Protein AF-A0A733S3X6-F1 (afdb_monomer)

Mean predicted aligned error: 11.16 Å

Secondary structure (DSSP, 8-state):
-----S-HHHHHHHHHHSS------HHHHHIIIIIS----PPPPPPTT-PPPPPPPP----TT-TTHHHHHHHHHHHHHHHHHGGG------------S-----

Sequence (104 aa):
IGYYSDSLFGVIGVVEKSDMVAILPGKIATYFRDVRRYNIKILRMPDEIIFRMLPVYAYLATNSTHYKNAKKLISTFQSTFLFSQEKQPDALVEGSTSLCDLSV

Organism: Salmonella enterica (NCBI:txid28901)

Structure (mmCIF, N/CA/C/O backbone):
data_AF-A0A733S3X6-F1
#
_entry.id   AF-A0A733S3X6-F1
#
loop_
_atom_site.group_PDB
_atom_site.id
_atom_site.type_symbol
_atom_site.label_atom_id
_atom_site.label_alt_id
_atom_site.label_comp_id
_atom_site.label_asym_id
_atom_site.label_entity_id
_atom_site.label_seq_id
_atom_site.pdbx_PDB_ins_code
_atom_site.Cartn_x
_atom_site.Cartn_y
_atom_site.Cartn_z
_atom_site.occupancy
_atom_site.B_iso_or_equiv
_atom_site.auth_seq_id
_atom_site.auth_comp_id
_atom_site.auth_asym_id
_atom_site.auth_atom_id
_atom_site.pdbx_PDB_model_num
ATOM 1 N N . ILE A 1 1 ? 8.075 -19.770 -12.138 1.00 80.62 1 ILE A N 1
ATOM 2 C CA . ILE A 1 1 ? 8.102 -20.039 -10.677 1.00 80.62 1 ILE A CA 1
ATOM 3 C C . ILE A 1 1 ? 7.709 -18.745 -9.979 1.00 80.62 1 ILE A C 1
ATOM 5 O O . ILE A 1 1 ? 8.208 -17.704 -10.386 1.00 80.62 1 ILE A O 1
ATOM 9 N N . GLY A 1 2 ? 6.777 -18.788 -9.026 1.00 89.31 2 GLY A N 1
ATOM 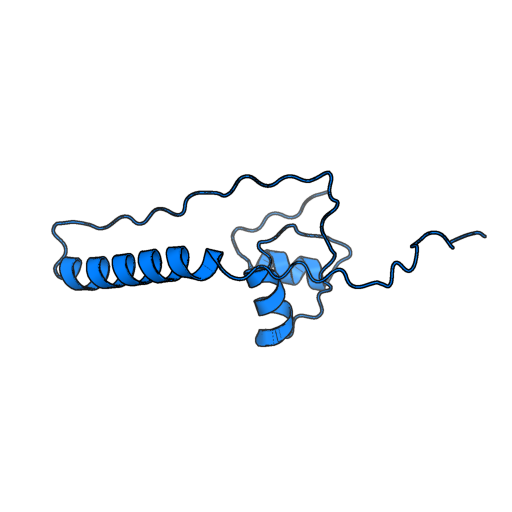10 C CA . GLY A 1 2 ? 6.335 -17.611 -8.269 1.00 89.31 2 GLY A CA 1
ATOM 11 C C . GLY A 1 2 ? 6.870 -17.637 -6.839 1.00 89.31 2 GLY A C 1
ATOM 12 O O . GLY A 1 2 ? 7.080 -18.714 -6.285 1.00 89.31 2 GLY A O 1
ATOM 13 N N . TYR A 1 3 ? 7.085 -16.460 -6.254 1.00 92.56 3 TYR A N 1
ATOM 14 C CA . TYR A 1 3 ? 7.410 -16.304 -4.838 1.00 92.56 3 TYR A CA 1
ATOM 15 C C . TYR A 1 3 ? 6.152 -15.887 -4.072 1.00 92.56 3 TYR A C 1
ATOM 17 O O . TYR A 1 3 ? 5.422 -15.002 -4.516 1.00 92.56 3 TYR A O 1
ATOM 25 N N . TYR A 1 4 ? 5.904 -16.520 -2.926 1.00 93.00 4 TYR A N 1
ATOM 26 C CA . TYR A 1 4 ? 4.782 -16.206 -2.047 1.00 93.00 4 TYR A CA 1
ATOM 27 C C . TYR A 1 4 ? 5.302 -15.769 -0.678 1.00 93.00 4 TYR A C 1
ATOM 29 O O . TYR A 1 4 ? 6.109 -16.461 -0.060 1.00 93.00 4 TYR A O 1
ATOM 37 N N . SER A 1 5 ? 4.813 -14.626 -0.203 1.00 93.44 5 SER A N 1
ATOM 38 C CA . SER A 1 5 ? 5.012 -14.141 1.159 1.00 93.44 5 SER A CA 1
ATOM 39 C C . SER A 1 5 ? 3.785 -13.344 1.587 1.00 93.44 5 SER A C 1
ATOM 41 O O . SER A 1 5 ? 3.184 -12.630 0.787 1.00 93.44 5 SER A O 1
ATOM 43 N N . ASP A 1 6 ? 3.432 -13.460 2.860 1.00 93.38 6 ASP A N 1
ATOM 44 C CA . ASP A 1 6 ? 2.407 -12.669 3.543 1.00 93.38 6 ASP A CA 1
ATOM 45 C C . ASP A 1 6 ? 2.921 -11.289 4.003 1.00 93.38 6 ASP A C 1
ATOM 47 O O . ASP A 1 6 ? 2.159 -10.471 4.519 1.00 93.38 6 ASP A O 1
ATOM 51 N N . SER A 1 7 ? 4.208 -11.000 3.789 1.00 94.19 7 SER A N 1
ATOM 52 C CA . SER A 1 7 ? 4.862 -9.760 4.194 1.00 94.19 7 SER A CA 1
ATOM 53 C C . SER A 1 7 ? 5.263 -8.919 2.989 1.00 94.19 7 SER A C 1
ATOM 55 O O . SER A 1 7 ? 6.042 -9.351 2.139 1.00 94.19 7 SER A O 1
ATOM 57 N N . LEU A 1 8 ? 4.827 -7.654 2.970 1.00 94.50 8 LEU A N 1
ATOM 58 C CA . LEU A 1 8 ? 5.276 -6.678 1.969 1.00 94.50 8 LEU A CA 1
ATOM 59 C C . LEU A 1 8 ? 6.803 -6.529 1.961 1.00 94.50 8 LEU A C 1
ATOM 61 O O . LEU A 1 8 ? 7.391 -6.400 0.895 1.00 94.50 8 LEU A O 1
ATOM 65 N N . PHE A 1 9 ? 7.462 -6.600 3.121 1.00 95.44 9 PHE A N 1
ATOM 66 C CA . PHE A 1 9 ? 8.927 -6.546 3.187 1.00 95.44 9 PHE A CA 1
ATOM 67 C C . PHE A 1 9 ? 9.579 -7.766 2.534 1.00 95.44 9 PHE A C 1
ATOM 69 O O . PHE A 1 9 ? 10.610 -7.622 1.880 1.00 95.44 9 PHE A O 1
ATOM 76 N N . GLY A 1 10 ? 8.975 -8.948 2.688 1.00 95.12 10 GLY A N 1
ATOM 77 C CA . GLY A 1 10 ? 9.431 -10.170 2.028 1.00 95.12 10 GLY A CA 1
ATOM 78 C C . GLY A 1 10 ? 9.298 -10.065 0.512 1.00 95.12 10 GLY A C 1
ATOM 79 O O . GLY A 1 10 ? 10.274 -10.259 -0.206 1.00 95.12 10 GLY A O 1
ATOM 80 N N . VAL A 1 11 ? 8.115 -9.666 0.032 1.00 95.88 11 VAL A N 1
ATOM 81 C CA . VAL A 1 11 ? 7.845 -9.482 -1.403 1.00 95.88 11 VAL A CA 1
ATOM 82 C C . VAL A 1 11 ? 8.795 -8.455 -2.022 1.00 95.88 11 VAL A C 1
ATOM 84 O O . VAL A 1 11 ? 9.474 -8.763 -2.998 1.00 95.88 11 VAL A O 1
ATOM 87 N N . ILE A 1 12 ? 8.896 -7.253 -1.445 1.00 96.12 12 ILE A N 1
ATOM 88 C CA . ILE A 1 12 ? 9.757 -6.187 -1.980 1.00 96.12 12 ILE A CA 1
ATOM 89 C C . ILE A 1 12 ? 11.237 -6.577 -1.898 1.00 96.12 12 ILE A C 1
ATOM 91 O O . ILE A 1 12 ? 11.991 -6.312 -2.829 1.00 96.12 12 ILE A O 1
ATOM 95 N N . GLY A 1 13 ? 11.658 -7.232 -0.812 1.00 95.50 13 GLY A N 1
ATOM 96 C CA . GLY A 1 13 ? 13.038 -7.685 -0.651 1.00 95.50 13 GLY A CA 1
ATOM 97 C C . GLY A 1 13 ? 13.459 -8.720 -1.694 1.00 95.50 13 GLY A C 1
ATOM 98 O O . GLY A 1 13 ? 14.617 -8.724 -2.102 1.00 95.50 13 GLY A O 1
ATOM 99 N N . VAL A 1 14 ? 12.537 -9.573 -2.152 1.00 95.94 14 VAL A N 1
ATOM 100 C CA . VAL A 1 14 ? 12.796 -10.491 -3.270 1.00 95.94 14 VAL A CA 1
ATOM 101 C C . VAL A 1 14 ? 12.845 -9.738 -4.596 1.00 95.94 14 VAL A C 1
ATOM 103 O O . VAL A 1 14 ? 13.778 -9.957 -5.361 1.00 95.94 14 VAL A O 1
ATOM 106 N N . VAL A 1 15 ? 11.906 -8.820 -4.846 1.00 96.00 15 VAL A N 1
ATOM 107 C CA . VAL A 1 15 ? 11.896 -7.981 -6.063 1.00 96.00 15 VAL A CA 1
ATOM 108 C C . VAL A 1 15 ? 13.192 -7.182 -6.212 1.00 96.00 15 VAL A C 1
ATOM 110 O O . VAL A 1 15 ? 13.718 -7.065 -7.306 1.00 96.00 15 VAL A O 1
ATOM 113 N N . GLU A 1 16 ? 13.740 -6.649 -5.122 1.00 96.38 16 GLU A N 1
ATOM 114 C CA . GLU A 1 16 ? 14.998 -5.893 -5.158 1.00 96.38 16 GLU A CA 1
ATOM 115 C C . GLU A 1 16 ? 16.223 -6.772 -5.473 1.00 96.38 16 GLU A C 1
ATOM 117 O O . GLU A 1 16 ? 17.184 -6.307 -6.082 1.00 96.38 16 GLU A O 1
ATOM 122 N N . LYS A 1 17 ? 16.214 -8.035 -5.034 1.00 96.06 17 LYS A N 1
ATOM 123 C CA . LYS A 1 17 ? 17.383 -8.933 -5.076 1.00 96.06 17 LYS A CA 1
ATOM 124 C C . LYS A 1 17 ? 17.348 -9.948 -6.218 1.00 96.06 17 LYS A C 1
ATOM 126 O O . LYS A 1 17 ? 18.211 -10.822 -6.272 1.00 96.06 17 LYS A O 1
ATOM 131 N N . SER A 1 18 ? 16.344 -9.886 -7.085 1.00 94.56 18 SER A N 1
ATOM 132 C CA . SER A 1 18 ? 16.136 -10.849 -8.167 1.00 94.56 18 SER A CA 1
ATOM 133 C C . SER A 1 18 ? 15.470 -10.190 -9.370 1.00 94.56 18 SER A C 1
ATOM 135 O O . SER A 1 18 ? 14.971 -9.075 -9.274 1.00 94.56 18 SER A O 1
ATOM 137 N N . ASP A 1 19 ? 15.383 -10.912 -10.485 1.00 92.25 19 ASP A N 1
ATOM 138 C CA . ASP A 1 19 ? 14.702 -10.451 -11.702 1.00 92.25 19 ASP A CA 1
ATOM 139 C C . ASP A 1 19 ? 13.174 -10.664 -11.645 1.00 92.25 19 ASP A C 1
ATOM 141 O O . ASP A 1 19 ? 12.521 -10.967 -12.646 1.00 92.25 19 ASP A O 1
ATOM 145 N N . MET A 1 20 ? 12.582 -10.558 -10.450 1.00 94.50 20 MET A N 1
ATOM 146 C CA . MET A 1 20 ? 11.142 -10.704 -10.238 1.00 94.50 20 MET A CA 1
ATOM 147 C C . MET A 1 20 ? 10.427 -9.355 -10.283 1.00 94.50 20 MET A C 1
ATOM 149 O O . MET A 1 20 ? 10.941 -8.330 -9.847 1.00 94.50 20 MET A O 1
ATOM 153 N N . VAL A 1 21 ? 9.176 -9.379 -10.739 1.00 93.94 21 VAL A N 1
ATOM 154 C CA . VAL A 1 21 ? 8.276 -8.221 -10.727 1.00 93.94 21 VAL A CA 1
ATOM 155 C C . VAL A 1 21 ? 7.086 -8.480 -9.809 1.00 93.94 21 VAL A C 1
ATOM 157 O O . VAL A 1 21 ? 6.619 -9.613 -9.683 1.00 93.94 21 VAL A O 1
ATOM 160 N N . ALA A 1 22 ? 6.577 -7.422 -9.179 1.00 93.62 22 ALA A N 1
ATOM 161 C CA . ALA A 1 22 ? 5.381 -7.476 -8.346 1.00 93.62 22 ALA A CA 1
ATOM 162 C C . ALA A 1 22 ? 4.408 -6.353 -8.718 1.00 93.62 22 ALA A C 1
ATOM 164 O O . ALA A 1 22 ? 4.812 -5.221 -8.981 1.00 93.62 22 ALA A O 1
ATOM 165 N N . ILE A 1 23 ? 3.114 -6.671 -8.693 1.00 91.62 23 ILE A N 1
ATOM 166 C CA . ILE A 1 23 ? 2.029 -5.706 -8.883 1.00 91.62 23 ILE A CA 1
ATOM 167 C C . ILE A 1 23 ? 1.582 -5.221 -7.507 1.00 91.62 23 ILE A C 1
ATOM 169 O O . ILE A 1 23 ? 1.210 -6.021 -6.648 1.00 91.62 23 ILE A O 1
ATOM 173 N N . LEU A 1 24 ? 1.622 -3.907 -7.292 1.00 90.25 24 LEU A N 1
ATOM 174 C CA . LEU A 1 24 ? 1.359 -3.286 -5.996 1.00 90.25 24 LEU A CA 1
ATOM 175 C C . LEU A 1 24 ? 0.588 -1.973 -6.164 1.00 90.25 24 LEU A C 1
ATOM 177 O O . LEU A 1 24 ? 0.745 -1.294 -7.181 1.00 90.25 24 LEU A O 1
ATOM 181 N N . PRO A 1 25 ? -0.180 -1.541 -5.147 1.00 89.75 25 PRO A N 1
ATOM 182 C CA . PRO A 1 25 ? -0.703 -0.183 -5.102 1.00 89.75 25 PRO A CA 1
ATOM 183 C C . PRO A 1 25 ? 0.430 0.847 -5.204 1.00 89.75 25 PRO A C 1
ATOM 185 O O . PRO A 1 25 ? 1.402 0.781 -4.448 1.00 89.75 25 PRO A O 1
ATOM 188 N N . GLY A 1 26 ? 0.279 1.842 -6.083 1.00 89.12 26 GLY A N 1
ATOM 189 C CA . GLY A 1 26 ? 1.339 2.814 -6.380 1.00 89.12 26 GLY A CA 1
ATOM 190 C C . GLY A 1 26 ? 1.903 3.520 -5.141 1.00 89.12 26 GLY A C 1
ATOM 191 O O . GLY A 1 26 ? 3.116 3.639 -5.009 1.00 89.12 26 GLY A O 1
ATOM 192 N N . LYS A 1 27 ? 1.045 3.888 -4.175 1.00 89.81 27 LYS A N 1
ATOM 193 C CA . LYS A 1 27 ? 1.464 4.509 -2.901 1.00 89.81 27 LYS A CA 1
ATOM 194 C C . LYS A 1 27 ? 2.388 3.615 -2.061 1.00 89.81 27 LYS A C 1
ATOM 196 O O . LYS A 1 27 ? 3.233 4.126 -1.334 1.00 89.81 27 LYS A O 1
ATOM 201 N N . ILE A 1 28 ? 2.220 2.292 -2.133 1.00 93.44 28 ILE A N 1
ATOM 202 C CA . ILE A 1 28 ? 3.083 1.337 -1.425 1.00 93.44 28 ILE A CA 1
ATOM 203 C C . ILE A 1 28 ? 4.431 1.260 -2.142 1.00 93.44 28 ILE A C 1
ATOM 205 O O . ILE A 1 28 ? 5.468 1.396 -1.499 1.00 93.44 28 ILE A O 1
ATOM 209 N N . ALA A 1 29 ? 4.424 1.116 -3.469 1.00 94.31 29 ALA A N 1
ATOM 210 C CA . ALA A 1 29 ? 5.653 1.053 -4.257 1.00 94.31 29 ALA A CA 1
ATOM 211 C C . ALA A 1 29 ? 6.519 2.317 -4.085 1.00 94.31 29 ALA A C 1
ATOM 213 O O . ALA A 1 29 ? 7.720 2.208 -3.831 1.00 94.31 29 ALA A O 1
ATOM 214 N N . THR A 1 30 ? 5.918 3.513 -4.135 1.00 96.06 30 THR A N 1
ATOM 215 C CA . THR A 1 30 ? 6.647 4.774 -3.919 1.00 96.06 30 THR A CA 1
ATOM 216 C C . THR A 1 30 ? 7.174 4.903 -2.495 1.00 96.06 30 THR A C 1
ATOM 218 O O . THR A 1 30 ? 8.307 5.332 -2.312 1.00 96.06 30 THR A O 1
ATOM 221 N N . TYR A 1 31 ? 6.425 4.467 -1.477 1.00 96.50 31 TYR A N 1
ATOM 222 C CA . TYR A 1 31 ? 6.920 4.447 -0.098 1.00 96.50 31 TYR A CA 1
ATOM 223 C C . TYR A 1 31 ? 8.188 3.592 0.054 1.00 96.50 31 TYR A C 1
ATOM 225 O O . TYR A 1 31 ? 9.153 4.020 0.691 1.00 96.50 31 TYR A O 1
ATOM 233 N N . PHE A 1 32 ? 8.217 2.397 -0.542 1.00 96.75 32 PHE A N 1
ATOM 234 C CA . PHE A 1 32 ? 9.389 1.526 -0.450 1.00 96.75 32 PHE A CA 1
ATOM 235 C C . PHE A 1 32 ? 10.603 2.093 -1.196 1.00 96.75 32 PHE A C 1
ATOM 237 O O . PHE A 1 32 ? 11.712 2.060 -0.660 1.00 96.75 32 PHE A O 1
ATOM 244 N N . ARG A 1 33 ? 10.393 2.681 -2.377 1.00 96.69 33 ARG A N 1
ATOM 245 C CA . ARG A 1 33 ? 11.456 3.335 -3.150 1.00 96.69 33 ARG A CA 1
ATOM 246 C C . ARG A 1 33 ? 11.988 4.590 -2.451 1.00 96.69 33 ARG A C 1
ATOM 248 O O . ARG A 1 33 ? 13.183 4.704 -2.208 1.00 96.69 33 ARG A O 1
ATOM 255 N N . ASP A 1 34 ? 11.102 5.513 -2.089 1.00 97.19 34 ASP A N 1
ATOM 256 C CA . ASP A 1 34 ? 11.484 6.880 -1.716 1.00 97.19 34 ASP A CA 1
ATOM 257 C C . ASP A 1 34 ? 11.789 7.008 -0.219 1.00 97.19 34 ASP A C 1
ATOM 259 O O . ASP A 1 34 ? 12.745 7.673 0.179 1.00 97.19 34 ASP A O 1
ATOM 263 N N . VAL A 1 35 ? 10.995 6.348 0.631 1.00 97.06 35 VAL A N 1
ATOM 264 C CA . VAL A 1 35 ? 11.126 6.453 2.094 1.00 97.06 35 VAL A CA 1
ATOM 265 C C . VAL A 1 35 ? 12.021 5.354 2.644 1.00 97.06 35 VAL A C 1
ATOM 267 O O . VAL A 1 35 ? 12.908 5.621 3.454 1.00 97.06 35 VAL A O 1
ATOM 270 N N . ARG A 1 36 ? 11.799 4.107 2.218 1.00 96.38 36 ARG A N 1
ATOM 271 C CA . ARG A 1 36 ? 12.593 2.959 2.6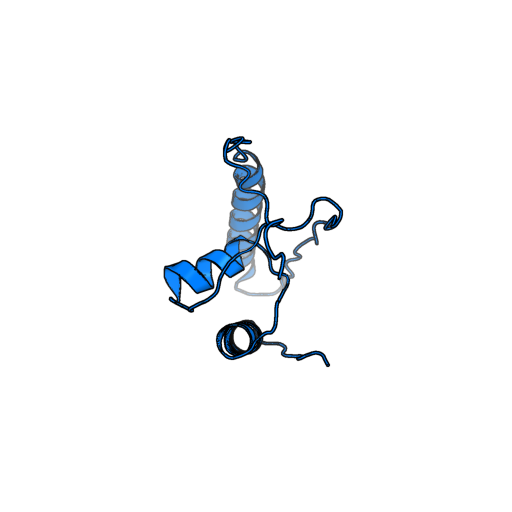83 1.00 96.38 36 ARG A CA 1
ATOM 272 C C . ARG A 1 36 ? 13.880 2.747 1.891 1.00 96.38 36 ARG A C 1
ATOM 274 O O . ARG A 1 36 ? 14.700 1.954 2.339 1.00 96.38 36 ARG A O 1
ATOM 281 N N . ARG A 1 37 ? 14.078 3.487 0.793 1.00 96.75 37 ARG A N 1
ATOM 282 C CA . ARG A 1 37 ? 15.291 3.469 -0.041 1.00 96.75 37 ARG A CA 1
ATOM 283 C C . ARG A 1 37 ? 15.617 2.095 -0.631 1.00 96.75 37 ARG A C 1
ATOM 285 O O . ARG A 1 37 ? 16.787 1.770 -0.802 1.00 96.75 37 ARG A O 1
ATOM 292 N N . TYR A 1 38 ? 14.592 1.303 -0.941 1.00 96.62 38 TYR A N 1
ATOM 293 C CA . TYR A 1 38 ? 14.773 0.076 -1.714 1.00 96.62 38 TYR A CA 1
ATOM 294 C C . TYR A 1 38 ? 15.147 0.426 -3.156 1.00 96.62 38 TYR A C 1
ATOM 296 O O . TYR A 1 38 ? 14.541 1.313 -3.766 1.00 96.62 38 TYR A O 1
ATOM 304 N N . ASN A 1 39 ? 16.106 -0.301 -3.719 1.00 96.56 39 ASN A N 1
ATOM 305 C CA . ASN A 1 39 ? 16.557 -0.157 -5.096 1.00 96.56 39 ASN A CA 1
ATOM 306 C C . ASN A 1 39 ? 15.597 -0.859 -6.070 1.00 96.56 39 ASN A C 1
ATOM 308 O O . ASN A 1 39 ? 15.935 -1.849 -6.716 1.00 96.56 39 ASN A O 1
ATOM 312 N N . ILE A 1 40 ? 14.372 -0.346 -6.155 1.00 95.75 40 ILE A N 1
ATOM 313 C CA . ILE A 1 40 ? 13.321 -0.852 -7.040 1.00 95.75 40 ILE A CA 1
ATOM 314 C C . ILE A 1 40 ? 12.949 0.188 -8.096 1.00 95.75 40 ILE A C 1
ATOM 316 O O . ILE A 1 40 ? 12.935 1.395 -7.843 1.00 95.75 40 ILE A O 1
ATOM 320 N N . LYS A 1 41 ? 12.593 -0.288 -9.291 1.00 95.06 41 LYS A N 1
ATOM 321 C CA . LYS A 1 41 ? 12.057 0.543 -10.373 1.00 95.06 41 LYS A CA 1
ATOM 322 C C . LYS A 1 41 ? 10.544 0.365 -10.452 1.00 95.06 41 LYS A C 1
ATOM 324 O O . LYS A 1 41 ? 10.037 -0.742 -10.310 1.00 95.06 41 LYS A O 1
ATOM 329 N N . ILE A 1 42 ? 9.829 1.464 -10.680 1.00 94.31 42 ILE A N 1
ATOM 330 C CA . ILE A 1 42 ? 8.375 1.458 -10.863 1.00 94.31 42 ILE A CA 1
ATOM 331 C C . ILE A 1 42 ? 8.105 1.630 -12.353 1.00 94.31 42 ILE A C 1
ATOM 333 O O . ILE A 1 42 ? 8.520 2.628 -12.941 1.00 94.31 42 ILE A O 1
ATOM 337 N N . LEU A 1 43 ? 7.427 0.653 -12.945 1.00 92.31 43 LEU A N 1
AT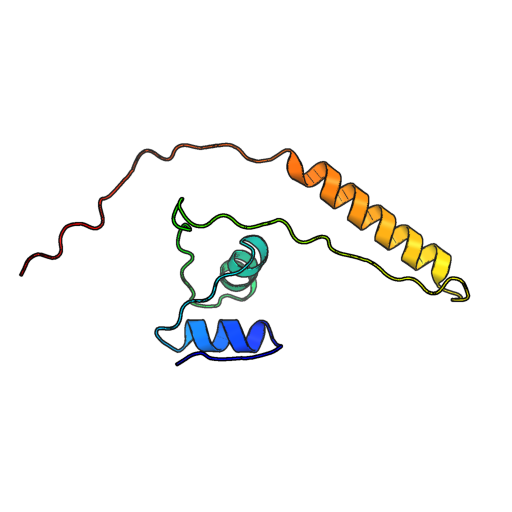OM 338 C CA . LEU A 1 43 ? 7.019 0.669 -14.345 1.00 92.31 43 LEU A CA 1
ATOM 339 C C . LEU A 1 43 ? 5.559 1.110 -14.443 1.00 92.31 43 LEU A C 1
ATOM 341 O O . LEU A 1 43 ? 4.753 0.814 -13.556 1.00 92.31 43 LEU A O 1
ATOM 345 N N . ARG A 1 44 ? 5.213 1.819 -15.522 1.00 87.12 44 ARG A N 1
ATOM 346 C CA . ARG A 1 44 ? 3.811 2.105 -15.833 1.00 87.12 44 ARG A CA 1
ATOM 347 C C . ARG A 1 44 ? 3.116 0.787 -16.170 1.00 87.12 44 ARG A C 1
ATOM 349 O O . ARG A 1 44 ? 3.670 -0.034 -16.898 1.00 87.12 44 ARG A O 1
ATOM 356 N N . MET A 1 45 ? 1.920 0.593 -15.624 1.00 85.56 45 MET A N 1
ATOM 357 C CA . MET A 1 45 ? 1.120 -0.582 -15.952 1.00 85.56 45 MET A CA 1
ATOM 358 C C . MET A 1 45 ? 0.628 -0.505 -17.404 1.00 85.56 45 MET A C 1
ATOM 360 O O . MET A 1 45 ? 0.249 0.587 -17.830 1.00 85.56 45 MET A O 1
ATOM 364 N N . PRO A 1 46 ? 0.627 -1.630 -18.140 1.00 88.88 46 PRO A N 1
ATOM 365 C CA . PRO A 1 46 ? 0.001 -1.713 -19.456 1.00 88.88 46 PRO A CA 1
ATOM 366 C C . PRO A 1 46 ? -1.480 -1.328 -19.385 1.00 88.88 46 PRO A C 1
ATOM 368 O O . PRO A 1 46 ? -2.161 -1.676 -18.414 1.00 88.88 46 PRO A O 1
ATOM 371 N N . ASP A 1 47 ? -1.972 -0.626 -20.406 1.00 86.69 47 ASP A N 1
ATOM 372 C CA . ASP A 1 47 ? -3.341 -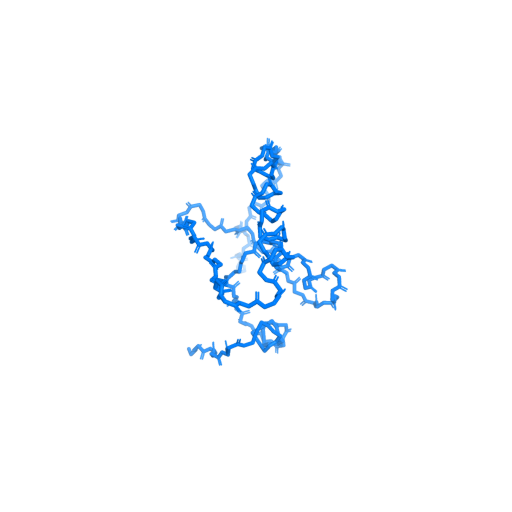0.099 -20.436 1.00 86.69 47 ASP A CA 1
ATOM 373 C C . ASP A 1 47 ? -4.393 -1.233 -20.527 1.00 86.69 47 ASP A C 1
ATOM 375 O O . ASP A 1 47 ? -5.559 -1.044 -20.184 1.00 86.69 47 ASP A O 1
ATOM 379 N N . GLU A 1 48 ? -3.980 -2.446 -20.912 1.00 91.38 48 GLU A N 1
ATOM 380 C CA . GLU A 1 48 ? -4.816 -3.649 -20.964 1.00 91.38 48 GLU A CA 1
ATOM 381 C C . GLU A 1 48 ? -5.149 -4.217 -19.574 1.00 91.38 48 GLU A C 1
ATOM 383 O O . GLU A 1 48 ? -6.073 -5.025 -19.435 1.00 91.38 48 GLU A O 1
ATOM 388 N N . ILE A 1 49 ? -4.407 -3.828 -18.529 1.00 84.25 49 ILE A N 1
ATOM 389 C CA . ILE A 1 49 ? -4.592 -4.361 -17.177 1.00 84.25 49 ILE A CA 1
ATOM 390 C C . ILE A 1 49 ? -5.505 -3.440 -16.369 1.00 84.25 49 ILE A C 1
ATOM 392 O O . ILE A 1 49 ? -5.099 -2.395 -15.861 1.00 84.25 49 ILE A O 1
ATOM 396 N N . ILE A 1 50 ? -6.743 -3.890 -16.173 1.00 83.12 50 ILE A N 1
ATOM 397 C CA . ILE A 1 50 ? -7.756 -3.167 -15.404 1.00 83.12 50 ILE A CA 1
ATOM 398 C C . ILE A 1 50 ? -7.840 -3.743 -13.989 1.00 83.12 50 ILE A C 1
ATOM 400 O O . ILE A 1 50 ? -8.133 -4.924 -13.793 1.00 83.12 50 ILE A O 1
ATOM 404 N N . PHE A 1 51 ? -7.645 -2.893 -12.981 1.00 79.88 51 PHE A N 1
ATOM 405 C CA . PHE A 1 51 ? -7.832 -3.269 -11.581 1.00 79.88 51 PHE A CA 1
ATOM 406 C C . PHE A 1 51 ? -9.214 -2.884 -11.080 1.00 79.88 51 PHE A C 1
ATOM 408 O O . PHE A 1 51 ? -9.665 -1.749 -11.229 1.00 79.88 51 PHE A O 1
ATOM 415 N N . ARG A 1 52 ? -9.864 -3.819 -10.385 1.00 83.06 52 ARG A N 1
ATOM 416 C CA . ARG A 1 52 ? -11.026 -3.497 -9.563 1.00 83.06 52 ARG A CA 1
ATOM 417 C C . ARG A 1 52 ? -10.548 -2.906 -8.241 1.00 83.06 52 ARG A C 1
ATOM 419 O O . ARG A 1 52 ? -9.736 -3.514 -7.545 1.00 83.06 52 ARG A O 1
ATOM 426 N N . MET A 1 53 ? -11.101 -1.757 -7.862 1.00 80.38 53 MET A N 1
ATOM 427 C CA . MET A 1 53 ? -10.898 -1.210 -6.525 1.00 80.38 53 MET A CA 1
ATOM 428 C C . MET A 1 53 ? -11.456 -2.182 -5.478 1.00 80.38 53 MET A C 1
ATOM 430 O O . MET A 1 53 ? -12.634 -2.543 -5.518 1.00 80.38 53 MET A O 1
ATOM 434 N N . LEU A 1 54 ? -10.604 -2.610 -4.546 1.00 80.75 54 LEU A N 1
ATOM 435 C CA . LEU A 1 54 ? -11.006 -3.482 -3.447 1.00 80.75 54 LEU A CA 1
ATOM 436 C C . LEU A 1 54 ? -11.494 -2.634 -2.263 1.00 80.75 54 LEU A C 1
ATOM 438 O O . LEU A 1 54 ? -10.770 -1.733 -1.830 1.00 80.75 54 LEU A O 1
ATOM 442 N N . PRO A 1 55 ? -12.697 -2.896 -1.725 1.00 81.44 55 PRO A N 1
ATOM 443 C CA . PRO A 1 55 ? -13.178 -2.196 -0.543 1.00 81.44 55 PRO A CA 1
ATOM 444 C C . PRO A 1 55 ? -12.339 -2.575 0.681 1.00 81.44 55 PRO A C 1
ATOM 446 O O . PRO A 1 55 ? -12.087 -3.752 0.942 1.00 81.44 55 PRO A O 1
ATOM 449 N N . VAL A 1 56 ? -11.929 -1.566 1.449 1.00 82.69 56 VAL A N 1
ATOM 450 C CA . VAL A 1 56 ? -11.263 -1.755 2.742 1.00 82.69 56 VAL A CA 1
ATOM 451 C C . VAL A 1 56 ? -12.317 -1.674 3.839 1.00 82.69 56 VAL A C 1
ATOM 453 O O . VAL A 1 56 ? -12.978 -0.648 3.998 1.00 82.69 56 VAL A O 1
ATOM 456 N N . TYR A 1 57 ? -12.465 -2.754 4.602 1.00 87.88 57 TYR A N 1
ATOM 457 C CA . TYR A 1 57 ? -13.417 -2.832 5.707 1.00 87.88 57 TYR A CA 1
ATOM 458 C C . TYR A 1 57 ? -12.723 -2.603 7.047 1.00 87.88 57 TYR A C 1
ATOM 460 O O . TYR A 1 57 ? -11.593 -3.037 7.261 1.00 87.88 57 TYR A O 1
ATOM 468 N N . ALA A 1 58 ? -13.432 -1.957 7.968 1.00 88.31 58 ALA A N 1
ATOM 469 C CA . ALA A 1 58 ? -13.028 -1.837 9.360 1.00 88.31 58 ALA A CA 1
ATOM 470 C C . ALA A 1 58 ? -14.062 -2.541 10.241 1.00 88.31 58 ALA A C 1
ATOM 472 O O . ALA A 1 58 ? -15.263 -2.311 10.100 1.00 88.31 58 ALA A O 1
ATOM 473 N N . TYR A 1 59 ? -13.589 -3.379 11.161 1.00 88.12 59 TYR A N 1
ATOM 474 C CA . TYR A 1 59 ? -14.421 -4.037 12.163 1.00 88.12 59 TYR A CA 1
ATOM 475 C C . TYR A 1 59 ? -14.132 -3.448 13.543 1.00 88.12 59 TYR A C 1
ATOM 477 O O . TYR A 1 59 ? -12.975 -3.230 13.903 1.00 88.12 59 TYR A O 1
ATOM 485 N N . LEU A 1 60 ? -15.186 -3.188 14.319 1.00 89.50 60 LEU A N 1
ATOM 486 C CA . LEU A 1 60 ? -15.080 -2.607 15.651 1.00 89.50 60 LEU A CA 1
ATOM 487 C C . LEU A 1 60 ? -16.020 -3.316 16.626 1.00 89.50 60 LEU A C 1
ATOM 489 O O . LEU A 1 60 ? -17.234 -3.324 16.432 1.00 89.50 60 LEU A O 1
ATOM 493 N N . ALA A 1 61 ? -15.457 -3.841 17.714 1.00 91.12 61 ALA A N 1
ATOM 494 C CA . ALA A 1 61 ? -16.230 -4.406 18.812 1.00 91.12 61 ALA A CA 1
ATOM 495 C C . ALA A 1 61 ? -17.005 -3.301 19.552 1.00 91.12 61 ALA A C 1
ATOM 497 O O . ALA A 1 61 ? -16.418 -2.359 20.093 1.00 91.12 61 ALA A O 1
ATOM 498 N N . THR A 1 62 ? -18.332 -3.415 19.581 1.00 90.44 62 THR A N 1
ATOM 499 C CA . THR A 1 62 ? -19.238 -2.404 20.157 1.00 90.44 62 THR A CA 1
ATOM 500 C C . THR A 1 62 ? -19.166 -2.322 21.678 1.00 90.44 62 THR A C 1
ATOM 502 O O . THR A 1 62 ? -19.425 -1.266 22.247 1.00 90.44 62 THR A O 1
ATOM 505 N N . ASN A 1 63 ? -18.764 -3.409 22.333 1.00 93.00 63 ASN A N 1
ATOM 506 C CA . ASN A 1 63 ? -18.588 -3.510 23.781 1.00 93.00 63 ASN A CA 1
ATOM 507 C C . ASN A 1 63 ? -17.191 -3.078 24.268 1.00 93.00 63 ASN A C 1
ATOM 509 O O . ASN A 1 63 ? -16.900 -3.179 25.457 1.00 93.00 63 ASN A O 1
ATOM 513 N N . SER A 1 64 ? -16.312 -2.612 23.376 1.00 91.75 64 SER A N 1
ATOM 514 C CA . SER A 1 64 ? -14.968 -2.174 23.754 1.00 91.75 64 SER A CA 1
ATOM 515 C C . SER A 1 64 ? -14.992 -0.834 24.495 1.00 91.75 64 SER A C 1
ATOM 517 O O . SER A 1 64 ? -15.637 0.123 24.059 1.00 91.75 64 SER A O 1
ATOM 519 N N . THR A 1 65 ? -14.177 -0.709 25.545 1.00 93.31 65 THR A N 1
ATOM 520 C CA . THR A 1 65 ? -13.898 0.568 26.230 1.00 93.31 65 THR A CA 1
ATOM 521 C C . THR A 1 65 ? -13.318 1.629 25.287 1.00 93.31 65 THR A C 1
ATOM 523 O O . THR A 1 65 ? -13.466 2.827 25.525 1.00 93.31 65 THR A O 1
ATOM 526 N N . HIS A 1 66 ? -12.710 1.210 24.173 1.00 91.69 66 HIS A N 1
ATOM 527 C CA . HIS A 1 66 ? -12.109 2.088 23.171 1.00 91.69 66 HIS A CA 1
ATOM 528 C C . HIS A 1 66 ? -13.028 2.401 21.984 1.00 91.69 66 HIS A C 1
ATOM 530 O O . HIS A 1 66 ? -12.597 3.097 21.062 1.00 91.69 66 HIS A O 1
ATOM 536 N N . TYR A 1 67 ? -14.289 1.949 22.000 1.00 93.44 67 TYR A N 1
ATOM 537 C CA . TYR A 1 67 ? -15.227 2.099 20.881 1.00 93.44 67 TYR A CA 1
ATOM 538 C C . TYR A 1 67 ? -15.287 3.532 20.339 1.00 93.44 67 TYR A C 1
ATOM 540 O O . TYR A 1 67 ? -15.143 3.749 19.138 1.00 93.44 67 TYR A O 1
ATOM 548 N N . LYS A 1 68 ? -15.441 4.533 21.217 1.00 93.56 68 LYS A N 1
ATOM 549 C CA . LYS A 1 68 ? -15.551 5.943 20.801 1.00 93.56 68 LYS A CA 1
ATOM 550 C C . LYS A 1 68 ? -14.292 6.433 20.075 1.00 93.56 68 LYS A C 1
ATOM 552 O O . LYS A 1 68 ? -14.403 7.106 19.052 1.00 93.56 68 LYS A O 1
ATOM 557 N N . ASN A 1 69 ? -13.111 6.061 20.570 1.00 93.81 69 ASN A N 1
ATOM 558 C CA . ASN A 1 69 ? -11.832 6.479 19.993 1.00 93.81 69 ASN A CA 1
ATOM 559 C C . ASN 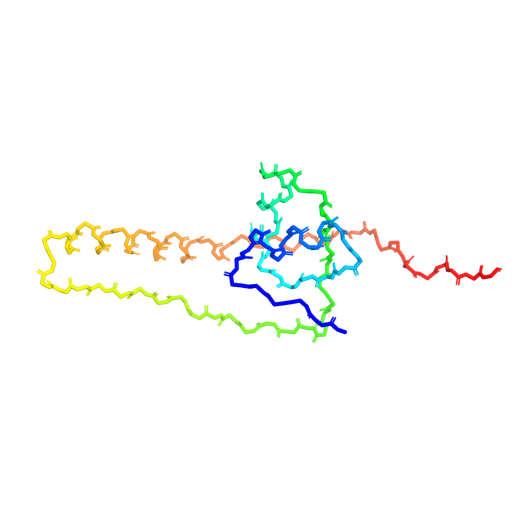A 1 69 ? -11.571 5.781 18.656 1.00 93.81 69 ASN A C 1
ATOM 561 O O . ASN A 1 69 ? -11.230 6.439 17.675 1.00 93.81 69 ASN A O 1
ATOM 565 N N . ALA A 1 70 ? -11.793 4.467 18.597 1.00 92.69 70 ALA A N 1
ATOM 566 C CA . ALA A 1 70 ? -11.631 3.692 17.374 1.00 92.69 70 ALA A CA 1
ATOM 567 C C . ALA A 1 70 ? -12.625 4.134 16.290 1.00 92.69 70 ALA A C 1
ATOM 569 O O . ALA A 1 70 ? -12.233 4.345 15.146 1.00 92.69 70 ALA A O 1
ATOM 570 N N . LYS A 1 71 ? -13.892 4.374 16.654 1.00 93.62 71 LYS A N 1
ATOM 571 C CA . LYS A 1 71 ? -14.904 4.909 15.735 1.00 93.62 71 LYS A CA 1
ATOM 572 C C . LYS A 1 71 ? -14.488 6.264 15.171 1.00 93.62 71 LYS A C 1
ATOM 574 O O . LYS A 1 71 ? -14.577 6.461 13.966 1.00 93.62 71 LYS A O 1
ATOM 579 N N . LYS A 1 72 ? -13.988 7.171 16.018 1.00 93.69 72 LYS A N 1
ATOM 580 C CA . LYS A 1 72 ? -13.482 8.478 15.579 1.00 93.69 72 LYS A CA 1
ATOM 581 C C . LYS A 1 72 ? -12.329 8.331 14.582 1.00 93.69 72 LYS A C 1
ATOM 583 O O . LYS A 1 72 ? -12.354 8.988 13.549 1.00 93.69 72 LYS A O 1
ATOM 588 N N . LEU A 1 73 ? -11.360 7.454 14.858 1.00 91.62 73 LEU A N 1
ATOM 589 C CA . LEU A 1 73 ? -10.253 7.165 13.936 1.00 91.62 73 LEU A CA 1
ATOM 590 C C . LEU A 1 73 ? -10.746 6.636 12.587 1.00 91.62 73 LEU A C 1
ATOM 592 O O . LEU A 1 73 ? -10.333 7.141 11.546 1.00 91.62 73 LEU A O 1
ATOM 596 N N . ILE A 1 74 ? -11.657 5.660 12.604 1.00 91.19 74 ILE A N 1
ATOM 597 C CA . ILE A 1 74 ? -12.250 5.099 11.385 1.00 91.19 74 ILE A CA 1
ATOM 598 C C . ILE A 1 74 ? -12.946 6.198 10.576 1.00 91.19 74 ILE A C 1
ATOM 600 O O . ILE A 1 74 ? -12.712 6.301 9.374 1.00 91.19 74 ILE A O 1
ATOM 604 N N . SER A 1 75 ? -13.742 7.057 11.220 1.00 90.06 75 SER A N 1
ATOM 605 C CA . SER A 1 75 ? -14.402 8.177 10.540 1.00 90.06 75 SER A CA 1
ATOM 606 C C . SER A 1 75 ? -13.404 9.157 9.919 1.00 90.06 75 SER A C 1
ATOM 608 O O . SER A 1 75 ? -13.626 9.616 8.801 1.00 90.06 75 SER A O 1
ATOM 610 N N . THR A 1 76 ? -12.282 9.437 10.588 1.00 91.06 76 THR A N 1
ATOM 611 C CA . THR A 1 76 ? -11.206 10.266 10.023 1.00 91.06 76 THR A CA 1
ATOM 612 C C . THR A 1 76 ? -10.555 9.616 8.798 1.00 91.06 76 THR A C 1
ATOM 614 O O . THR A 1 76 ? -10.275 10.291 7.807 1.00 91.06 76 THR A O 1
ATOM 617 N N . PHE A 1 77 ? -10.311 8.303 8.823 1.00 87.44 77 PHE A N 1
ATOM 618 C CA . PHE A 1 77 ? -9.765 7.606 7.655 1.00 87.44 77 PHE A CA 1
ATOM 619 C C . PHE A 1 77 ? -10.742 7.594 6.479 1.00 87.44 77 PHE A C 1
ATOM 621 O O . PHE A 1 77 ? -10.329 7.823 5.343 1.00 87.44 77 PHE A O 1
ATOM 628 N N . GLN A 1 78 ? -12.032 7.391 6.750 1.00 86.56 78 GLN A N 1
ATOM 629 C CA . GLN A 1 78 ? -13.079 7.439 5.732 1.00 86.56 78 GLN A CA 1
ATOM 630 C C . GLN A 1 78 ? -13.164 8.819 5.073 1.00 86.56 78 GLN A C 1
ATOM 632 O O . GLN A 1 78 ? -13.178 8.899 3.847 1.00 86.56 78 GLN A O 1
ATOM 637 N N . SER A 1 79 ? -13.153 9.904 5.854 1.00 86.50 79 SER A N 1
ATOM 638 C CA . SER A 1 79 ? -13.186 11.258 5.292 1.00 86.50 79 SER A CA 1
ATOM 639 C C . SER A 1 79 ? -11.947 11.549 4.442 1.00 86.50 79 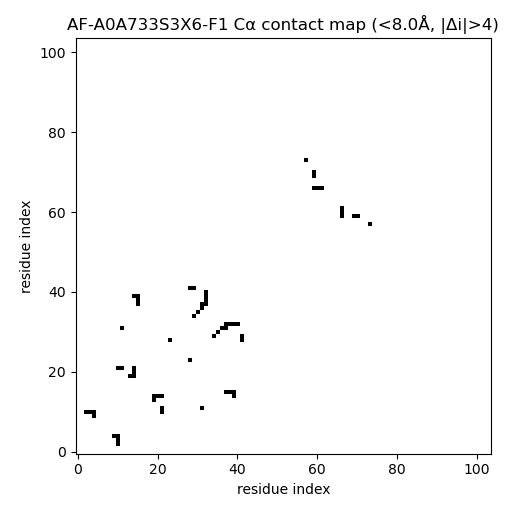SER A C 1
ATOM 641 O O . SER A 1 79 ? -12.070 11.987 3.303 1.00 86.50 79 SER A O 1
ATOM 643 N N . THR A 1 80 ? -10.753 11.211 4.932 1.00 79.19 80 THR A N 1
ATOM 644 C CA . THR A 1 80 ? -9.492 11.429 4.198 1.00 79.19 80 THR A CA 1
ATOM 645 C C . THR A 1 80 ? -9.456 10.679 2.864 1.00 79.19 80 THR A C 1
ATOM 647 O O . THR A 1 80 ? -8.936 11.194 1.872 1.00 79.19 80 THR A O 1
ATOM 650 N N . PHE A 1 81 ? -10.016 9.465 2.823 1.00 72.75 81 PHE A N 1
ATOM 651 C CA . PHE A 1 81 ? -10.123 8.686 1.592 1.00 72.75 81 PHE A CA 1
ATOM 652 C C . PHE A 1 81 ? -11.071 9.341 0.580 1.00 72.75 81 PHE A C 1
ATOM 654 O O . PHE A 1 81 ? -10.705 9.460 -0.588 1.00 72.75 81 PHE A O 1
ATOM 661 N N . LEU A 1 82 ? -12.242 9.809 1.027 1.00 65.69 82 LEU A N 1
ATOM 662 C CA . LEU A 1 82 ? -13.231 10.472 0.170 1.00 65.69 82 LEU A CA 1
ATOM 663 C C . LEU A 1 82 ? -12.673 11.749 -0.476 1.00 65.69 82 LEU A C 1
ATOM 665 O O . LEU A 1 82 ? -12.878 11.963 -1.665 1.00 65.69 82 LEU A O 1
ATOM 669 N N . PHE A 1 83 ? -11.902 12.547 0.267 1.00 59.00 83 PHE A N 1
ATOM 670 C CA . PHE A 1 83 ? -11.309 13.791 -0.246 1.00 59.00 83 PHE A CA 1
ATOM 671 C C . PHE A 1 83 ? -10.010 13.589 -1.047 1.00 59.00 83 PHE A C 1
ATOM 673 O O . PHE A 1 83 ? -9.557 14.497 -1.734 1.00 59.00 83 PHE A O 1
ATOM 680 N N . SER A 1 84 ? -9.384 12.408 -0.991 1.00 58.53 84 SER A N 1
ATOM 681 C CA . SER A 1 84 ? -8.157 12.126 -1.761 1.00 58.53 84 SER A CA 1
ATOM 682 C C . SER A 1 84 ? -8.413 11.756 -3.227 1.00 58.53 84 SER A C 1
ATOM 684 O O . SER A 1 84 ? -7.455 11.657 -3.992 1.00 58.53 84 SER A O 1
ATOM 686 N N . GLN A 1 85 ? -9.667 11.516 -3.619 1.00 53.62 85 GLN A N 1
ATOM 687 C CA . GLN A 1 85 ? -10.035 11.118 -4.985 1.00 53.62 85 GLN A CA 1
ATOM 688 C C . GLN A 1 85 ? -9.990 12.292 -5.990 1.00 53.62 85 GLN A C 1
ATOM 690 O O . GLN A 1 85 ? -9.975 12.051 -7.189 1.00 53.62 85 GLN A O 1
ATOM 695 N N . GLU A 1 86 ? -9.901 13.550 -5.539 1.00 46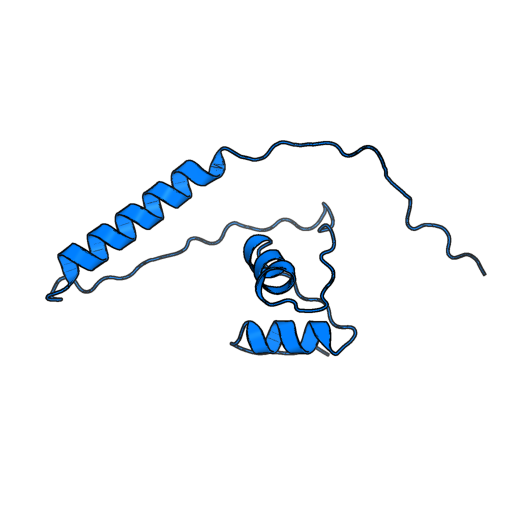.34 86 GLU A N 1
ATOM 696 C CA . GLU A 1 86 ? -9.961 14.743 -6.409 1.00 46.34 86 GLU A CA 1
ATOM 697 C C . GLU A 1 86 ? -8.637 15.137 -7.094 1.00 46.34 86 GLU A C 1
ATOM 699 O O . GLU A 1 86 ? -8.594 16.128 -7.818 1.00 46.34 86 GLU A O 1
ATOM 704 N N . LYS A 1 87 ? -7.533 14.399 -6.903 1.00 41.94 87 LYS A N 1
ATOM 705 C CA . LYS A 1 87 ? -6.218 14.794 -7.443 1.00 41.94 87 LYS A CA 1
ATOM 706 C C . LYS A 1 87 ? -5.608 13.748 -8.378 1.00 41.94 87 LYS A C 1
ATOM 708 O O . LYS A 1 87 ? -4.558 13.185 -8.080 1.00 41.94 87 LYS A O 1
ATOM 713 N N . GLN A 1 88 ? -6.234 13.532 -9.532 1.00 40.22 88 GLN A N 1
ATOM 714 C CA . GLN A 1 88 ? -5.513 13.124 -10.741 1.00 40.22 88 GLN A CA 1
ATOM 715 C C . GLN A 1 88 ? -5.398 14.335 -11.674 1.00 40.22 88 GLN A C 1
ATOM 717 O O . GLN A 1 88 ? -6.401 14.747 -12.248 1.00 40.22 88 GLN A O 1
ATOM 722 N N . PRO A 1 89 ? -4.211 14.936 -11.850 1.00 43.06 89 PRO A N 1
ATOM 723 C CA . PRO A 1 89 ? -3.918 15.627 -13.086 1.00 43.06 89 PRO A CA 1
ATOM 724 C C . PRO A 1 89 ? -3.438 14.584 -14.099 1.00 43.06 89 PRO A C 1
ATOM 726 O O . PRO A 1 89 ? -2.374 13.984 -13.926 1.00 43.06 89 PRO A O 1
ATOM 729 N N . ASP A 1 90 ? -4.221 14.393 -15.156 1.00 45.06 90 ASP A N 1
ATOM 730 C CA . ASP A 1 90 ? -3.750 13.843 -16.424 1.00 45.06 90 ASP A CA 1
ATOM 731 C C . ASP A 1 90 ? -2.705 14.803 -17.005 1.00 45.06 90 ASP A C 1
ATOM 733 O O . ASP A 1 90 ? -3.002 15.689 -17.802 1.00 45.06 90 ASP A O 1
ATOM 737 N N . ALA A 1 91 ? -1.458 14.676 -16.559 1.00 37.66 91 ALA A N 1
ATOM 738 C CA . ALA A 1 91 ? -0.334 15.281 -17.248 1.00 37.66 91 ALA A CA 1
ATOM 739 C C . ALA A 1 91 ? 0.177 14.263 -18.270 1.00 37.66 91 ALA A C 1
ATOM 741 O O . ALA A 1 91 ? 0.984 13.388 -17.955 1.00 37.66 91 ALA A O 1
ATOM 742 N N . LEU A 1 92 ? -0.335 14.387 -19.497 1.00 44.28 92 LEU A N 1
ATOM 743 C CA . LEU A 1 92 ? 0.346 13.969 -20.719 1.00 44.28 92 LEU A CA 1
ATOM 744 C C . LEU A 1 92 ? 1.795 14.471 -20.654 1.00 44.28 92 LEU A C 1
ATOM 746 O O . LEU A 1 92 ? 2.063 15.651 -20.858 1.00 44.28 92 LEU A O 1
ATOM 750 N N . VAL A 1 93 ? 2.728 13.580 -20.329 1.00 37.38 93 VAL A N 1
ATOM 751 C CA . VAL A 1 93 ? 4.148 13.825 -20.571 1.00 37.38 93 VAL A CA 1
ATOM 752 C C . VAL A 1 93 ? 4.422 13.346 -21.988 1.00 37.38 93 VAL A C 1
ATOM 754 O O . VAL A 1 93 ? 4.538 12.148 -22.243 1.00 37.38 93 VAL A O 1
ATOM 757 N N . GLU A 1 94 ? 4.462 14.304 -22.913 1.00 40.72 94 GLU A N 1
ATOM 758 C CA . GLU A 1 94 ? 5.115 14.148 -24.210 1.00 40.72 94 GLU A CA 1
ATOM 759 C C . GLU A 1 94 ? 6.547 13.655 -23.980 1.00 40.72 94 GLU A C 1
ATOM 761 O O . GLU A 1 94 ? 7.339 14.285 -23.279 1.00 40.72 94 GLU A O 1
ATOM 766 N N . GLY A 1 95 ? 6.860 12.488 -24.533 1.00 38.72 95 GLY A N 1
ATOM 767 C CA . GLY A 1 95 ? 8.164 11.856 -24.360 1.00 38.72 95 GLY A CA 1
ATOM 768 C C . GLY A 1 95 ? 8.092 10.339 -24.441 1.00 38.72 95 GLY A C 1
ATOM 769 O O . GLY A 1 95 ? 8.693 9.646 -23.626 1.00 38.72 95 GLY A O 1
ATOM 770 N N . SER A 1 96 ? 7.328 9.805 -25.395 1.00 41.22 96 SER A N 1
ATOM 771 C CA . SER A 1 96 ? 7.347 8.385 -25.735 1.00 41.22 96 SER A CA 1
ATOM 772 C C . SER A 1 96 ? 8.674 8.045 -26.415 1.00 41.22 96 SER A C 1
ATOM 774 O O . SER A 1 96 ? 8.777 8.068 -27.642 1.00 41.22 96 SER A O 1
ATOM 776 N N . THR A 1 97 ? 9.705 7.725 -25.637 1.00 39.84 97 THR A N 1
ATOM 777 C CA . THR A 1 97 ? 10.830 6.953 -26.164 1.00 39.84 97 THR A CA 1
ATOM 778 C C . THR A 1 97 ? 10.405 5.491 -26.231 1.00 39.84 97 THR A C 1
ATOM 780 O O . THR A 1 97 ? 10.379 4.757 -25.246 1.00 39.84 97 THR A O 1
ATOM 783 N N . SER A 1 98 ? 9.976 5.127 -27.439 1.00 39.97 98 SER A N 1
ATOM 784 C CA . SER A 1 98 ? 9.783 3.771 -27.945 1.00 39.97 98 SER A CA 1
ATOM 785 C C . SER A 1 98 ? 10.845 2.803 -27.407 1.00 39.97 98 SER A C 1
ATOM 787 O O . SER A 1 98 ? 12.038 3.020 -27.598 1.00 39.97 98 SER A O 1
ATOM 789 N N . LEU A 1 99 ? 10.407 1.712 -26.770 1.00 44.28 99 LEU A N 1
ATOM 790 C CA . LEU A 1 99 ? 11.236 0.556 -26.395 1.00 44.28 99 LEU A CA 1
ATOM 791 C C . LEU A 1 99 ? 11.363 -0.455 -27.554 1.00 44.28 99 LEU A C 1
ATOM 793 O O . LEU A 1 99 ? 11.445 -1.661 -27.336 1.00 44.28 99 LEU A O 1
ATOM 797 N N . CYS A 1 100 ? 11.392 0.038 -28.790 1.00 46.91 100 CYS A N 1
ATOM 798 C CA . CYS A 1 100 ? 11.721 -0.746 -29.973 1.00 46.91 100 CYS A CA 1
ATOM 7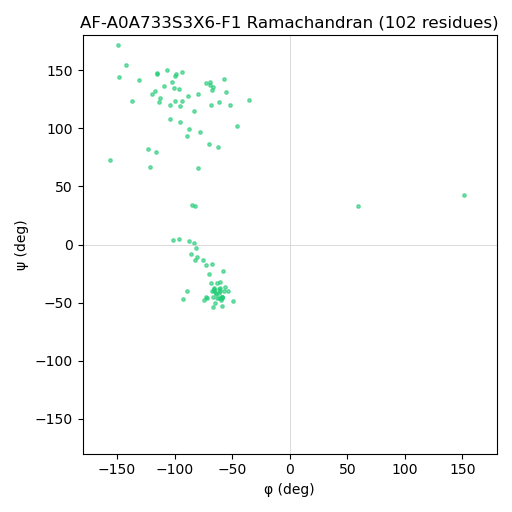99 C C . CYS A 1 100 ? 13.004 -0.185 -30.587 1.00 46.91 100 CYS A C 1
ATOM 801 O O . CYS A 1 100 ? 12.936 0.586 -31.533 1.00 46.91 100 CYS A O 1
ATOM 803 N N . ASP A 1 101 ? 14.145 -0.544 -30.004 1.00 43.22 101 ASP A N 1
ATOM 804 C CA . ASP A 1 101 ? 15.430 -0.630 -30.708 1.00 43.22 101 ASP A CA 1
ATOM 805 C C . ASP A 1 101 ? 16.326 -1.611 -29.941 1.00 43.22 101 ASP A C 1
ATOM 807 O O . ASP A 1 101 ? 17.255 -1.267 -29.214 1.00 43.22 101 ASP A O 1
ATOM 811 N N . LEU A 1 102 ? 15.967 -2.886 -30.063 1.00 45.59 102 LEU A N 1
ATOM 812 C CA . LEU A 1 102 ? 16.879 -4.005 -29.864 1.00 45.59 102 LEU A CA 1
ATOM 813 C C . LEU A 1 102 ? 16.847 -4.812 -31.159 1.00 45.59 102 LEU A C 1
ATOM 815 O O . LEU A 1 102 ? 16.121 -5.796 -31.287 1.00 45.59 102 LEU A O 1
ATOM 819 N N . SER A 1 103 ? 17.621 -4.348 -32.134 1.00 38.72 103 SER A N 1
ATOM 820 C CA . SER A 1 103 ? 18.034 -5.144 -33.284 1.00 38.72 103 SER A CA 1
ATOM 821 C C . SER A 1 103 ? 19.542 -5.373 -33.215 1.00 38.72 103 SER A C 1
ATOM 823 O O . SER A 1 103 ? 20.310 -4.422 -33.098 1.00 38.72 103 SER A O 1
ATOM 825 N N . VAL A 1 104 ? 19.854 -6.674 -33.213 1.00 38.16 104 VAL A N 1
ATOM 826 C CA . VAL A 1 104 ? 21.098 -7.418 -33.489 1.00 38.16 104 VAL A CA 1
ATOM 827 C C . VAL A 1 104 ? 22.262 -6.615 -34.063 1.00 38.16 104 VAL A C 1
ATOM 829 O O . VAL A 1 104 ? 22.066 -5.966 -35.112 1.00 38.16 104 VAL A O 1
#

Solvent-accessible surface area (backbone atoms only — not compa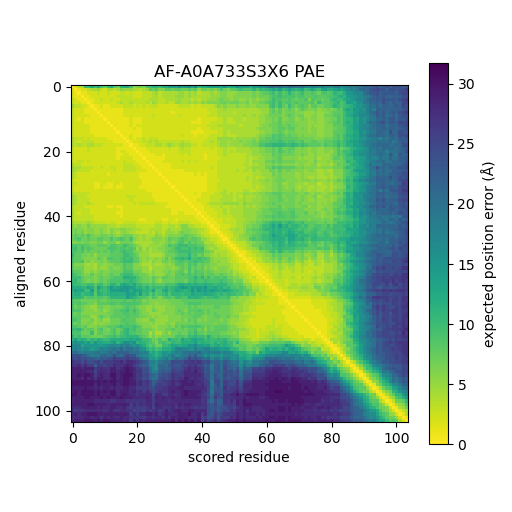rable to full-atom values): 7308 Å² total; per-residue (Å²): 140,85,88,87,65,98,39,70,68,54,49,50,54,47,36,52,75,45,100,52,86,82,92,70,61,64,74,58,54,50,42,40,34,72,74,67,60,44,80,61,86,88,74,85,76,62,90,87,67,83,79,80,87,78,87,85,85,86,87,78,64,83,87,44,95,54,34,70,60,53,51,51,52,52,52,52,53,52,52,54,56,66,68,60,68,80,75,75,79,90,71,84,72,89,73,85,79,71,93,79,83,87,76,134

Foldseek 3Di:
DDDDDPDPCVVLVDQLVDVDDDDDDPVSVCCCCPVVVRPDDDDDDDPPDDDDDDDDDDDDDPPDPCRVVVVVVVVVVVVVVVVVVPDDDPPPDPDPPDPPDDDD

pLDDT: mean 80.89, std 20.07, range [37.38, 97.19]

Radius of gyration: 19.4 Å; Cα contacts (8 Å, |Δi|>4): 32; chains: 1; bounding box: 40×36×60 Å